Protein AF-A0A2S1ER78-F1 (afdb_monomer_lite)

Secondary structure (DSSP, 8-state):
-HHHHHHHHHHHHHTT---------HHHHHHHHHHH-TT---PPPPTT-B--EEEETTEEEE-S-TTB-HHHHHHHHHHHT-

InterPro domains:
  IPR029033 Histidine phosphatase superfamily [G3DSA:3.40.50.1240] (1-80)

Structure (mmCIF, N/CA/C/O backbone):
data_AF-A0A2S1ER78-F1
#
_entry.id   AF-A0A2S1ER78-F1
#
loop_
_atom_site.group_PDB
_atom_site.id
_atom_site.type_symbol
_atom_site.label_atom_id
_atom_site.label_alt_id
_atom_site.label_comp_id
_atom_site.label_asym_id
_atom_site.label_entity_id
_atom_site.label_seq_id
_atom_site.pdbx_PDB_ins_code
_atom_site.Cartn_x
_atom_site.Cartn_y
_atom_site.Cartn_z
_atom_site.occupancy
_atom_site.B_iso_or_equiv
_atom_site.auth_seq_id
_atom_site.auth_comp_id
_atom_site.auth_asym_id
_atom_site.auth_atom_id
_atom_site.pdbx_PDB_model_num
ATOM 1 N N . MET A 1 1 ? 0.903 11.066 6.529 1.00 90.19 1 MET A N 1
ATOM 2 C CA . MET A 1 1 ? 0.379 9.976 5.667 1.00 90.19 1 MET A CA 1
ATOM 3 C C . MET A 1 1 ? -0.811 9.227 6.285 1.00 90.19 1 MET A C 1
ATOM 5 O O . MET A 1 1 ? -1.742 8.927 5.551 1.00 90.19 1 MET A O 1
ATOM 9 N N . ASN A 1 2 ? -0.841 8.946 7.599 1.00 92.56 2 ASN A N 1
ATOM 10 C CA . ASN A 1 2 ? -1.935 8.167 8.208 1.00 92.56 2 ASN A CA 1
ATOM 11 C C . ASN A 1 2 ? -3.344 8.785 8.043 1.00 92.56 2 ASN A C 1
ATOM 13 O O . ASN A 1 2 ? -4.257 8.090 7.603 1.00 92.56 2 ASN A O 1
ATOM 17 N N . SER A 1 3 ? -3.523 10.077 8.355 1.00 95.44 3 SER A N 1
ATOM 18 C CA . SER A 1 3 ? -4.800 10.795 8.168 1.00 95.44 3 SER A CA 1
ATOM 19 C C . SER A 1 3 ? -5.287 10.722 6.721 1.00 95.44 3 SER A C 1
ATOM 21 O O . SER A 1 3 ? -6.426 10.336 6.471 1.00 95.44 3 SER A O 1
ATOM 23 N N . GLU A 1 4 ? -4.390 11.008 5.778 1.00 97.31 4 GLU A N 1
ATOM 24 C CA . GLU A 1 4 ? -4.694 11.064 4.347 1.00 97.31 4 GLU A CA 1
ATOM 25 C C . GLU A 1 4 ? -5.080 9.696 3.784 1.00 97.31 4 GLU A C 1
ATOM 27 O O . GLU A 1 4 ? -6.084 9.573 3.087 1.00 97.31 4 GLU A O 1
ATOM 32 N N . LEU A 1 5 ? -4.349 8.633 4.137 1.00 97.75 5 LEU A N 1
ATOM 33 C CA . LEU A 1 5 ? -4.696 7.282 3.693 1.00 97.75 5 LEU A CA 1
ATOM 34 C C . LEU A 1 5 ? -6.022 6.801 4.291 1.00 97.75 5 LEU A C 1
ATOM 36 O O . LEU A 1 5 ? -6.793 6.134 3.601 1.00 97.75 5 LEU A O 1
ATOM 40 N N . LEU A 1 6 ? -6.327 7.161 5.544 1.00 97.44 6 LEU A N 1
ATOM 41 C CA . LEU A 1 6 ? -7.634 6.876 6.141 1.00 97.44 6 LEU A CA 1
ATOM 42 C C . LEU A 1 6 ? -8.754 7.682 5.477 1.00 97.44 6 LEU A C 1
ATOM 44 O O . LEU A 1 6 ? -9.848 7.147 5.298 1.00 97.44 6 LEU A O 1
ATOM 48 N N . HIS A 1 7 ? -8.500 8.937 5.104 1.00 98.38 7 HIS A N 1
ATOM 49 C CA . HIS A 1 7 ? -9.448 9.753 4.353 1.00 98.38 7 HIS A CA 1
ATOM 50 C C . HIS A 1 7 ? -9.737 9.125 2.983 1.00 98.38 7 HIS A C 1
ATOM 52 O O . HIS A 1 7 ? -10.894 8.833 2.685 1.00 98.38 7 HIS A O 1
ATOM 58 N N . ILE A 1 8 ? -8.695 8.811 2.204 1.00 98.44 8 ILE A N 1
ATOM 59 C CA . ILE A 1 8 ? -8.801 8.141 0.897 1.00 98.44 8 ILE A CA 1
ATOM 60 C C . ILE A 1 8 ? -9.581 6.828 1.022 1.00 98.44 8 ILE A C 1
ATOM 62 O O . ILE A 1 8 ? -10.526 6.593 0.266 1.00 98.44 8 ILE A O 1
ATOM 66 N N . ALA A 1 9 ? -9.236 5.986 1.998 1.00 98.12 9 ALA A N 1
ATOM 67 C CA . ALA A 1 9 ? -9.887 4.696 2.192 1.00 98.12 9 ALA A CA 1
ATOM 68 C C . ALA A 1 9 ? -11.375 4.834 2.556 1.00 98.12 9 ALA A C 1
ATOM 70 O O . ALA A 1 9 ? -12.215 4.138 1.984 1.00 98.12 9 ALA A O 1
ATOM 71 N N . LYS A 1 10 ? -11.724 5.762 3.459 1.00 98.19 10 LYS A N 1
ATOM 72 C CA . LYS A 1 10 ? -13.121 6.038 3.836 1.00 98.19 10 LYS A CA 1
ATOM 73 C C . LYS A 1 10 ? -13.925 6.609 2.671 1.00 98.19 10 LYS A C 1
ATOM 75 O O . LYS A 1 10 ? -15.061 6.188 2.472 1.00 98.19 10 LYS A O 1
ATOM 80 N N . THR A 1 11 ? -13.358 7.541 1.909 1.00 98.44 11 THR A N 1
ATOM 81 C CA . THR A 1 11 ? -14.010 8.127 0.729 1.00 98.44 11 THR A CA 1
ATOM 82 C C . THR A 1 11 ? -14.258 7.062 -0.337 1.00 98.44 11 THR A C 1
ATOM 84 O O . THR A 1 11 ? -15.381 6.929 -0.811 1.00 98.44 11 THR A O 1
ATOM 87 N N . THR A 1 12 ? -13.262 6.219 -0.617 1.00 98.31 12 THR A N 1
ATOM 88 C CA . THR A 1 12 ? -13.395 5.099 -1.562 1.00 98.31 12 THR A CA 1
ATOM 89 C C . THR A 1 12 ? -14.453 4.100 -1.097 1.00 98.31 12 THR A C 1
ATOM 91 O O . THR A 1 12 ? -15.312 3.701 -1.876 1.00 98.31 12 THR A O 1
ATOM 94 N N . GLN A 1 13 ? -14.459 3.729 0.190 1.00 98.00 13 GLN A N 1
ATOM 95 C CA . GLN A 1 13 ? -15.474 2.831 0.751 1.00 98.00 13 GLN A CA 1
ATOM 96 C C . GLN A 1 13 ? -16.892 3.407 0.600 1.00 98.00 13 GLN A C 1
ATOM 98 O O . GLN A 1 13 ? -17.809 2.672 0.244 1.00 98.00 13 GLN A O 1
ATOM 103 N N . LYS A 1 14 ? -17.076 4.715 0.830 1.00 98.00 14 LYS A N 1
ATOM 104 C CA . LYS A 1 14 ? -18.368 5.402 0.640 1.00 98.00 14 LYS A CA 1
ATOM 105 C C . LYS A 1 14 ? -18.841 5.410 -0.818 1.00 98.00 14 LYS A C 1
ATOM 107 O O . LYS A 1 14 ? -20.040 5.484 -1.047 1.00 98.00 14 LYS A O 1
ATOM 112 N N . GLN A 1 15 ? -17.925 5.320 -1.780 1.00 97.81 15 GLN A N 1
ATOM 113 C CA . GLN A 1 15 ? -18.217 5.288 -3.218 1.00 97.81 15 GLN A CA 1
ATOM 114 C C . GLN A 1 15 ? -18.427 3.864 -3.769 1.00 97.81 15 GLN A C 1
ATOM 116 O O . GLN A 1 15 ? -18.473 3.677 -4.980 1.00 97.81 15 GLN A O 1
ATOM 121 N N . GLY A 1 16 ? -18.556 2.854 -2.900 1.00 97.44 16 GLY A N 1
ATOM 122 C CA . GLY A 1 16 ? -18.745 1.451 -3.297 1.00 97.44 16 GLY A CA 1
ATOM 123 C C . GLY A 1 16 ? -17.487 0.585 -3.181 1.00 97.44 16 GLY A C 1
ATOM 124 O O . GLY A 1 16 ? -17.529 -0.606 -3.484 1.00 97.44 16 GLY A O 1
ATOM 125 N N . GLY A 1 17 ? -16.378 1.143 -2.689 1.00 97.00 17 GLY A N 1
ATOM 126 C CA . GLY A 1 17 ? -15.109 0.434 -2.539 1.00 97.00 17 GLY A CA 1
ATOM 127 C C . GLY A 1 17 ? -14.311 0.360 -3.842 1.00 97.00 17 GLY A C 1
ATOM 128 O O . GLY A 1 17 ? -14.534 1.123 -4.776 1.00 97.00 17 GLY A O 1
ATOM 129 N N . GLY A 1 18 ? -13.333 -0.547 -3.888 1.00 97.69 18 GLY A N 1
ATOM 130 C CA . GLY A 1 18 ? -12.468 -0.746 -5.051 1.00 97.69 18 GLY A CA 1
ATOM 131 C C . GLY A 1 18 ? -10.991 -0.483 -4.769 1.00 97.69 18 GLY A C 1
ATOM 132 O O . GLY A 1 18 ? -10.551 -0.426 -3.620 1.00 97.69 18 GLY A O 1
ATOM 133 N N . ASN A 1 19 ? -10.213 -0.378 -5.847 1.00 98.19 19 ASN A N 1
ATOM 134 C CA . ASN A 1 19 ? -8.767 -0.187 -5.787 1.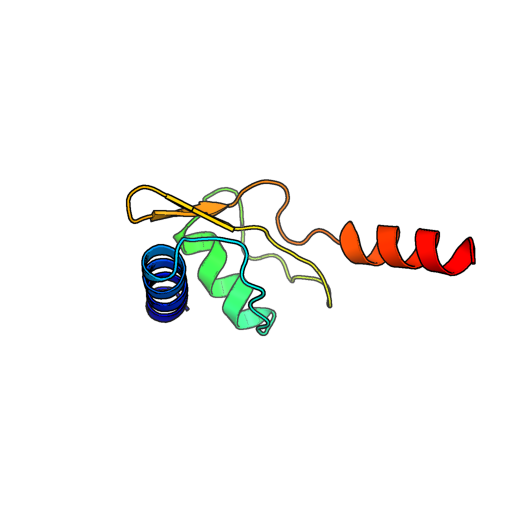00 98.19 19 ASN A CA 1
ATOM 135 C C . ASN A 1 19 ? -8.412 1.287 -6.004 1.00 98.19 19 ASN A C 1
ATOM 137 O O . ASN A 1 19 ? -8.956 1.925 -6.900 1.00 98.19 19 ASN A O 1
ATOM 141 N N . VAL A 1 20 ? -7.442 1.789 -5.239 1.00 98.25 20 VAL A N 1
ATOM 142 C CA . VAL A 1 20 ? -6.886 3.140 -5.394 1.00 98.25 20 VAL A CA 1
ATOM 143 C C . VAL A 1 20 ? -5.383 3.038 -5.594 1.00 98.25 20 VAL A C 1
ATOM 145 O O . VAL A 1 20 ? -4.705 2.314 -4.863 1.00 98.25 20 VAL A O 1
ATOM 148 N N . LEU A 1 21 ? -4.861 3.783 -6.566 1.00 98.12 21 LEU A N 1
ATOM 149 C CA . LEU A 1 21 ? -3.428 4.004 -6.713 1.00 98.12 21 LEU A CA 1
ATOM 150 C C . LEU A 1 21 ? -3.037 5.264 -5.941 1.00 98.12 21 LEU A C 1
ATOM 152 O O . LEU A 1 21 ? -3.556 6.344 -6.208 1.00 98.12 21 LEU A O 1
ATOM 156 N N . VAL A 1 22 ? -2.095 5.125 -5.011 1.00 97.81 22 VAL A N 1
ATOM 157 C CA . VAL A 1 22 ? -1.491 6.251 -4.293 1.00 97.81 22 VAL A CA 1
ATOM 158 C C . VAL A 1 22 ? -0.015 6.304 -4.659 1.00 97.81 22 VAL A C 1
ATOM 160 O O . VAL A 1 22 ? 0.720 5.351 -4.402 1.00 97.81 22 VAL A O 1
ATOM 163 N N . VAL A 1 23 ? 0.414 7.411 -5.263 1.00 96.94 23 VAL A N 1
ATOM 164 C CA . VAL A 1 23 ? 1.819 7.665 -5.609 1.00 96.94 23 VAL A CA 1
ATOM 165 C C . VAL A 1 23 ? 2.401 8.631 -4.582 1.00 96.94 23 VAL A C 1
ATOM 167 O O . VAL A 1 23 ? 1.806 9.665 -4.292 1.00 96.94 23 VAL A O 1
ATOM 170 N N . SER A 1 24 ? 3.545 8.278 -3.999 1.00 94.56 24 SER A N 1
ATOM 171 C CA . SER A 1 24 ? 4.219 9.071 -2.968 1.00 94.56 24 SER A CA 1
ATOM 172 C C . SER A 1 24 ? 5.739 8.910 -3.059 1.00 94.56 24 SER A C 1
ATOM 174 O O . SER A 1 24 ? 6.242 8.200 -3.930 1.00 94.56 24 SER A O 1
ATOM 176 N N . SER A 1 25 ? 6.471 9.580 -2.173 1.00 92.88 25 SER A N 1
ATOM 177 C CA . SER A 1 25 ? 7.930 9.526 -2.097 1.00 92.88 25 SER A CA 1
ATOM 178 C C . SER A 1 25 ? 8.410 8.422 -1.149 1.00 92.88 25 SER A C 1
ATOM 180 O O . SER A 1 25 ? 7.707 8.020 -0.217 1.00 92.88 25 SER A O 1
ATOM 182 N N . GLY A 1 26 ? 9.640 7.942 -1.365 1.00 91.38 26 GLY A N 1
ATOM 183 C CA . GLY A 1 26 ? 10.225 6.862 -0.562 1.00 91.38 26 GLY A CA 1
ATOM 184 C C . GLY A 1 26 ? 10.291 7.183 0.934 1.00 91.38 26 GLY A C 1
ATOM 185 O O . GLY A 1 26 ? 9.955 6.332 1.750 1.00 91.38 26 GLY A O 1
ATOM 186 N N . MET A 1 27 ? 10.639 8.421 1.304 1.00 91.25 27 MET A N 1
ATOM 187 C CA . MET A 1 27 ? 10.717 8.841 2.710 1.00 91.25 27 MET A CA 1
ATOM 188 C C . MET A 1 27 ? 9.347 8.802 3.395 1.00 91.25 27 MET A C 1
ATOM 190 O O . MET A 1 27 ? 9.211 8.195 4.454 1.00 91.25 27 MET A O 1
ATOM 194 N N . SER A 1 28 ? 8.306 9.348 2.758 1.00 93.56 28 SER A N 1
ATOM 195 C CA . SER A 1 28 ? 6.958 9.341 3.336 1.00 93.56 28 SER A CA 1
ATOM 196 C C . SER A 1 28 ? 6.400 7.927 3.513 1.00 93.56 28 SER A C 1
ATOM 198 O O . SER A 1 28 ? 5.710 7.654 4.495 1.00 93.56 28 SER A O 1
ATOM 200 N N . ILE A 1 29 ? 6.706 7.011 2.588 1.00 94.62 29 ILE A N 1
ATOM 201 C CA . ILE A 1 29 ? 6.318 5.601 2.722 1.00 94.62 29 ILE A CA 1
ATOM 202 C C . ILE A 1 29 ? 7.125 4.925 3.842 1.00 94.62 29 ILE A C 1
ATOM 204 O O . ILE A 1 29 ? 6.553 4.175 4.640 1.00 94.62 29 ILE A O 1
ATOM 208 N N . ASN A 1 30 ? 8.425 5.222 3.939 1.00 92.50 30 ASN A N 1
ATOM 209 C CA . ASN A 1 30 ? 9.316 4.655 4.949 1.00 92.50 30 ASN A CA 1
ATOM 210 C C . ASN A 1 30 ? 8.925 5.024 6.376 1.00 92.50 30 ASN A C 1
ATOM 212 O O . ASN A 1 30 ? 9.002 4.171 7.254 1.00 92.50 30 ASN A O 1
ATOM 216 N N . GLU A 1 31 ? 8.473 6.253 6.603 1.00 92.56 31 GLU A N 1
ATOM 217 C CA . GLU A 1 31 ? 7.986 6.694 7.912 1.00 92.56 31 GLU A CA 1
ATOM 218 C C . GLU A 1 31 ? 6.614 6.103 8.248 1.00 92.56 31 GLU A C 1
ATOM 220 O O . GLU A 1 31 ? 6.300 5.854 9.411 1.00 92.56 31 GLU A O 1
ATOM 225 N N . TYR A 1 32 ? 5.777 5.855 7.238 1.00 94.50 32 TYR A N 1
ATOM 226 C C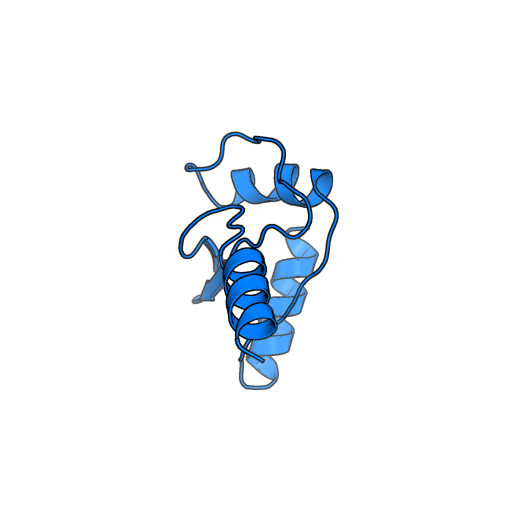A . TYR A 1 32 ? 4.416 5.385 7.457 1.00 94.50 32 TYR A CA 1
ATOM 227 C C . TYR A 1 32 ? 4.326 3.884 7.748 1.00 94.50 32 TYR A C 1
ATOM 229 O O . TYR A 1 32 ? 3.632 3.479 8.682 1.00 94.50 32 TYR A O 1
ATOM 237 N N . LEU A 1 33 ? 5.000 3.039 6.967 1.00 94.88 33 LEU A N 1
ATOM 238 C CA . LEU A 1 33 ? 4.850 1.582 7.066 1.00 94.88 33 LEU A CA 1
ATOM 239 C C . LEU A 1 33 ? 5.151 0.985 8.461 1.00 94.88 33 LEU A C 1
ATOM 241 O O . LEU A 1 33 ? 4.389 0.100 8.869 1.00 94.88 33 LEU A O 1
ATOM 245 N N . PRO A 1 34 ? 6.155 1.458 9.232 1.00 93.88 34 PRO A N 1
ATOM 246 C CA . PRO A 1 34 ? 6.402 0.982 10.595 1.00 93.88 34 PRO A CA 1
ATOM 247 C C . PRO A 1 34 ? 5.222 1.229 11.544 1.00 93.88 34 PRO A C 1
ATOM 249 O O . PRO A 1 34 ? 5.016 0.470 12.489 1.00 93.88 34 PRO A O 1
ATOM 252 N N . THR A 1 35 ? 4.400 2.251 11.275 1.00 93.38 35 THR A N 1
ATOM 253 C CA . THR A 1 35 ? 3.234 2.587 12.113 1.00 93.38 35 THR A CA 1
ATOM 254 C C . THR A 1 35 ? 2.087 1.579 11.981 1.00 93.38 35 THR A C 1
ATOM 256 O O . THR A 1 35 ? 1.245 1.490 12.872 1.00 93.38 35 THR A O 1
ATOM 259 N N . ILE A 1 36 ? 2.056 0.794 10.896 1.00 93.31 36 ILE A N 1
ATOM 260 C CA . ILE A 1 36 ? 0.982 -0.174 10.604 1.00 93.31 36 ILE A CA 1
ATOM 261 C C . ILE A 1 36 ? 1.469 -1.624 10.471 1.00 93.31 36 ILE A C 1
ATOM 263 O O . ILE A 1 36 ? 0.654 -2.539 10.334 1.00 93.31 36 ILE A O 1
ATOM 267 N N . SER A 1 37 ? 2.782 -1.862 10.484 1.00 91.94 37 SER A N 1
ATOM 268 C CA . SER A 1 37 ? 3.364 -3.193 10.318 1.00 91.94 37 SER A CA 1
ATOM 269 C C . SER A 1 37 ? 4.687 -3.334 11.060 1.00 91.94 37 SER A C 1
ATOM 271 O O . SER A 1 37 ? 5.664 -2.666 10.744 1.00 91.94 37 SER A O 1
ATOM 273 N N . LYS A 1 38 ? 4.761 -4.321 11.961 1.00 90.19 38 LYS A N 1
ATOM 274 C CA . LYS A 1 38 ? 6.018 -4.727 12.619 1.00 90.19 38 LYS A CA 1
ATOM 275 C C . LYS A 1 38 ? 6.996 -5.450 11.683 1.00 90.19 38 LYS A C 1
ATOM 277 O O . LYS A 1 38 ? 8.114 -5.741 12.079 1.00 90.19 38 LYS A O 1
ATOM 282 N N . LYS A 1 39 ? 6.569 -5.793 10.461 1.00 86.88 39 LYS A N 1
ATOM 283 C CA . LYS A 1 39 ? 7.387 -6.522 9.474 1.00 86.88 39 LYS A CA 1
ATOM 284 C C . LYS A 1 39 ? 8.260 -5.597 8.621 1.00 86.88 39 LYS A C 1
ATOM 286 O O . LYS A 1 39 ? 8.855 -6.059 7.652 1.00 86.88 39 LYS A O 1
ATOM 291 N N . TYR A 1 40 ? 8.280 -4.304 8.933 1.00 89.31 40 TYR A N 1
ATOM 292 C CA . TYR A 1 40 ? 9.033 -3.306 8.197 1.00 89.31 40 TYR A CA 1
ATOM 293 C C . TYR A 1 40 ? 9.927 -2.507 9.133 1.00 89.31 40 TYR A C 1
ATOM 295 O O . TYR A 1 40 ? 9.448 -1.919 10.097 1.00 89.31 40 TYR A O 1
ATOM 303 N N . ASP A 1 41 ? 11.215 -2.487 8.818 1.00 84.56 41 ASP A N 1
ATOM 304 C CA . ASP A 1 41 ? 12.289 -1.888 9.610 1.00 84.56 41 ASP A CA 1
ATOM 305 C C . ASP A 1 41 ? 12.835 -0.586 8.996 1.00 84.56 41 ASP A C 1
ATOM 307 O O . ASP A 1 41 ? 13.853 -0.077 9.447 1.00 84.56 41 ASP A O 1
ATOM 311 N N . GLY A 1 42 ? 12.161 -0.020 7.985 1.00 81.38 42 GLY A N 1
ATOM 312 C CA . GLY A 1 42 ? 12.539 1.280 7.414 1.00 81.38 42 GLY A CA 1
ATOM 313 C C . GLY A 1 42 ? 13.580 1.222 6.293 1.00 81.38 42 GLY A C 1
ATOM 314 O O . GLY A 1 42 ? 14.209 2.235 5.990 1.00 81.38 42 GLY A O 1
ATOM 315 N N . LYS A 1 43 ? 13.768 0.063 5.650 1.00 81.12 43 LYS A N 1
ATOM 316 C CA . LYS A 1 43 ? 14.679 -0.082 4.500 1.00 81.12 43 LYS A CA 1
ATOM 317 C C . LYS A 1 43 ? 14.338 0.887 3.352 1.00 81.12 43 LYS A C 1
ATOM 319 O O . LYS A 1 43 ? 13.168 1.144 3.097 1.00 81.12 43 LYS A O 1
ATOM 324 N N . PRO A 1 44 ? 15.320 1.429 2.613 1.00 82.00 44 PRO A N 1
ATOM 325 C CA . PRO A 1 44 ? 15.041 2.238 1.426 1.00 82.00 44 PRO A CA 1
ATOM 326 C C . PRO A 1 44 ? 14.212 1.463 0.390 1.00 82.00 44 PRO A C 1
ATOM 328 O O . PRO A 1 44 ? 14.560 0.338 0.029 1.00 82.00 44 PRO A O 1
ATOM 331 N N . MET A 1 45 ? 13.124 2.061 -0.103 1.00 87.50 45 MET A N 1
ATOM 332 C CA . MET A 1 45 ? 12.336 1.478 -1.191 1.00 87.50 45 MET A CA 1
ATOM 333 C C . MET A 1 45 ? 12.938 1.817 -2.553 1.00 87.50 45 MET A C 1
ATOM 335 O O . MET A 1 45 ? 13.333 2.952 -2.810 1.00 87.50 45 MET A O 1
ATOM 339 N N . GLN A 1 46 ? 12.953 0.833 -3.451 1.00 93.38 46 GLN A N 1
ATOM 340 C CA . GLN A 1 46 ? 13.318 1.057 -4.847 1.00 93.38 46 GLN A CA 1
ATOM 341 C C . GLN A 1 46 ? 12.236 1.873 -5.569 1.00 93.38 46 GLN A C 1
ATOM 343 O O . GLN A 1 46 ? 11.045 1.762 -5.267 1.00 93.38 46 GLN A O 1
ATOM 348 N N . ASN A 1 47 ? 12.638 2.654 -6.573 1.00 94.50 47 ASN A N 1
ATOM 349 C CA . ASN A 1 47 ? 11.692 3.364 -7.432 1.00 94.50 47 ASN A CA 1
ATOM 350 C C . ASN A 1 47 ? 10.728 2.383 -8.117 1.00 94.50 47 ASN A C 1
ATOM 352 O O . ASN A 1 47 ? 11.112 1.276 -8.494 1.00 94.50 47 ASN A O 1
ATOM 356 N N . ALA A 1 48 ? 9.472 2.810 -8.277 1.00 95.69 48 ALA A N 1
ATOM 357 C CA . ALA A 1 48 ? 8.367 2.015 -8.829 1.00 95.69 48 ALA A CA 1
ATOM 358 C C . ALA A 1 48 ? 8.014 0.730 -8.046 1.00 95.69 48 ALA A C 1
ATOM 360 O O . ALA A 1 48 ? 7.197 -0.071 -8.510 1.00 95.69 48 ALA A O 1
ATOM 361 N N . ALA A 1 49 ? 8.582 0.532 -6.854 1.00 96.12 49 ALA A N 1
ATOM 362 C CA . ALA A 1 49 ? 8.168 -0.536 -5.961 1.00 96.12 49 ALA A CA 1
ATOM 363 C C . ALA A 1 49 ? 6.757 -0.277 -5.407 1.00 96.12 49 ALA A C 1
ATOM 365 O O . ALA A 1 49 ? 6.387 0.856 -5.100 1.00 96.12 49 ALA A O 1
ATOM 366 N N . VAL A 1 50 ? 5.971 -1.344 -5.253 1.00 96.88 50 VAL A N 1
ATOM 367 C CA . VAL A 1 50 ? 4.578 -1.269 -4.791 1.00 96.88 50 VAL A CA 1
ATOM 368 C C . VAL A 1 50 ? 4.422 -2.009 -3.467 1.00 96.88 50 VAL A C 1
ATOM 370 O O . VAL A 1 50 ? 4.890 -3.136 -3.319 1.00 96.88 50 VAL A O 1
ATOM 373 N N . THR A 1 51 ? 3.703 -1.406 -2.523 1.00 96.69 51 THR A N 1
ATOM 374 C CA . THR A 1 51 ? 3.212 -2.071 -1.308 1.00 96.69 51 THR A CA 1
ATOM 375 C C . THR A 1 51 ? 1.694 -2.024 -1.321 1.00 96.69 51 THR A C 1
ATOM 377 O O . THR A 1 51 ? 1.107 -0.945 -1.369 1.00 96.69 51 THR A O 1
ATOM 380 N N . LYS A 1 52 ? 1.039 -3.186 -1.280 1.00 97.75 52 LYS A N 1
ATOM 381 C CA . LYS A 1 52 ? -0.424 -3.247 -1.241 1.00 97.75 52 LYS A CA 1
ATOM 382 C C . LYS A 1 52 ? -0.914 -3.118 0.200 1.00 97.75 52 LYS A C 1
ATOM 384 O O . LYS A 1 52 ? -0.468 -3.849 1.083 1.00 97.75 52 LYS A O 1
ATOM 389 N N . LEU A 1 53 ? -1.872 -2.219 0.410 1.00 97.75 53 LEU A N 1
ATOM 390 C CA . LEU A 1 53 ? -2.603 -2.064 1.664 1.00 97.75 53 LEU A CA 1
ATOM 391 C C . LEU A 1 53 ? -4.066 -2.469 1.465 1.00 97.75 53 LEU A C 1
ATOM 393 O O . LEU A 1 53 ? -4.623 -2.290 0.382 1.00 97.75 53 LEU A O 1
ATOM 397 N N . VAL A 1 54 ? -4.691 -3.006 2.509 1.00 98.00 54 VAL A N 1
ATOM 398 C CA . VAL A 1 54 ? -6.128 -3.300 2.547 1.00 98.00 54 VAL A CA 1
ATOM 399 C C . VAL A 1 54 ? -6.749 -2.536 3.706 1.00 98.00 54 VAL A C 1
ATOM 401 O O . VAL A 1 54 ? -6.294 -2.656 4.844 1.00 98.00 54 VAL A O 1
ATOM 404 N N . TYR A 1 55 ? -7.794 -1.764 3.410 1.00 97.94 55 TYR A N 1
ATOM 405 C CA . TYR A 1 55 ? -8.639 -1.135 4.417 1.00 97.94 55 TYR A CA 1
ATOM 406 C C . TYR A 1 55 ? -9.831 -2.034 4.728 1.00 97.94 55 TYR A C 1
ATOM 408 O O . TYR A 1 55 ? -10.611 -2.363 3.834 1.00 97.94 55 TYR A O 1
ATOM 416 N N . LYS A 1 56 ? -9.976 -2.443 5.989 1.00 95.19 56 LYS A N 1
ATOM 417 C CA . LYS A 1 56 ? -11.126 -3.221 6.462 1.00 95.19 56 LYS A CA 1
ATOM 418 C C . LYS A 1 56 ? -11.362 -2.937 7.940 1.00 95.19 56 LYS A C 1
ATOM 420 O O . LYS A 1 56 ? -10.409 -2.783 8.699 1.00 95.19 56 LYS A O 1
ATOM 425 N N . ASN A 1 57 ? -12.626 -2.866 8.358 1.00 93.88 57 ASN A N 1
ATOM 426 C CA . ASN A 1 57 ? -13.017 -2.652 9.759 1.00 93.88 57 ASN A CA 1
ATOM 427 C C . ASN A 1 57 ? -12.336 -1.424 10.397 1.00 93.88 57 ASN A C 1
ATOM 429 O O . ASN A 1 57 ? -11.863 -1.472 11.532 1.00 93.88 57 ASN A O 1
ATOM 433 N N . GLY A 1 58 ? -12.233 -0.328 9.641 1.00 94.38 58 GLY A N 1
ATOM 434 C CA . GLY A 1 58 ? -11.659 0.921 10.138 1.00 94.38 58 GLY A CA 1
ATOM 435 C C . GLY A 1 58 ? -10.129 0.996 10.135 1.00 94.38 58 GLY A C 1
ATOM 436 O O . GLY A 1 58 ? -9.600 2.044 10.503 1.00 94.38 58 GLY A O 1
ATOM 437 N N . LYS A 1 59 ? -9.415 -0.059 9.720 1.00 95.88 59 LYS A N 1
ATOM 438 C CA . LYS A 1 59 ? -7.950 -0.161 9.829 1.00 95.88 59 LYS A CA 1
ATOM 439 C C . LYS A 1 59 ? -7.290 -0.506 8.495 1.00 95.88 59 LYS A C 1
ATOM 441 O O . LYS A 1 59 ? -7.858 -1.228 7.678 1.00 95.88 59 LYS A O 1
ATOM 446 N N . LEU A 1 60 ? -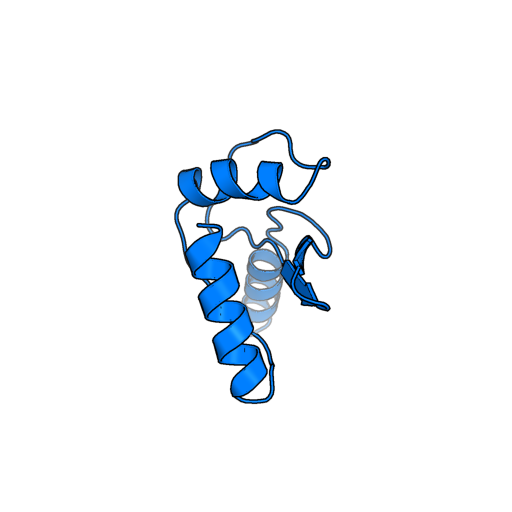6.082 0.021 8.291 1.00 97.19 60 LEU A N 1
ATOM 447 C CA . LEU A 1 60 ? -5.201 -0.317 7.171 1.00 97.19 60 LEU A CA 1
ATOM 448 C C . LEU A 1 60 ? -4.231 -1.421 7.589 1.00 97.19 60 LEU A C 1
ATOM 450 O O . LEU A 1 60 ? -3.640 -1.360 8.666 1.00 97.19 60 LEU A O 1
ATOM 454 N N . HIS A 1 61 ? -4.041 -2.403 6.713 1.00 96.00 61 HIS A N 1
ATOM 455 C CA . HIS A 1 61 ? -3.100 -3.499 6.912 1.00 96.00 61 HIS A CA 1
ATOM 456 C C . HIS A 1 61 ? -2.279 -3.741 5.651 1.00 96.00 61 HIS A C 1
ATOM 458 O O . HIS A 1 61 ? -2.804 -3.681 4.538 1.00 96.00 61 HIS A O 1
ATOM 464 N N . VAL A 1 62 ? -0.997 -4.060 5.824 1.00 96.50 62 VAL A N 1
ATOM 465 C CA . VAL A 1 62 ? -0.141 -4.513 4.723 1.00 96.50 62 VAL A CA 1
ATOM 466 C C . VAL A 1 62 ? -0.623 -5.879 4.236 1.00 96.50 62 VAL A C 1
ATOM 468 O O . VAL A 1 62 ? -0.785 -6.806 5.031 1.00 96.50 62 VAL A O 1
ATOM 471 N N . ALA A 1 63 ? -0.824 -6.012 2.926 1.00 96.56 63 ALA A N 1
ATOM 472 C CA . ALA A 1 63 ? -1.249 -7.246 2.282 1.00 96.56 63 ALA A CA 1
ATOM 473 C C . ALA A 1 63 ? -0.217 -7.684 1.236 1.00 96.56 63 ALA A C 1
ATOM 475 O O . ALA A 1 63 ? -0.149 -7.130 0.141 1.00 96.56 63 ALA A O 1
ATOM 476 N N . GLY A 1 64 ? 0.556 -8.720 1.561 1.00 94.44 64 GLY A N 1
ATOM 477 C CA . GLY A 1 64 ? 1.599 -9.254 0.6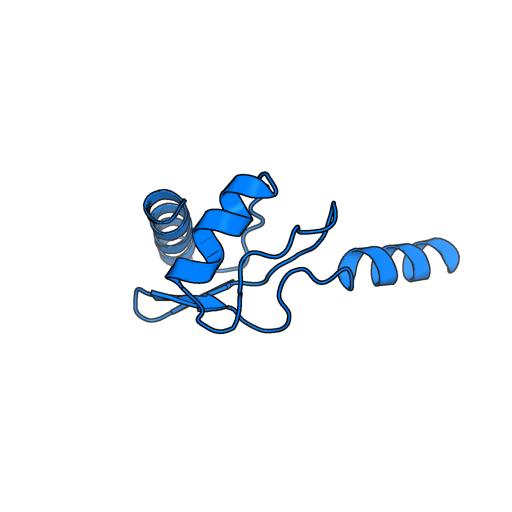84 1.00 94.44 64 GLY A CA 1
ATOM 478 C C . GLY A 1 64 ? 2.972 -8.603 0.905 1.00 94.44 64 GLY A C 1
ATOM 479 O O . GLY A 1 64 ? 3.240 -8.106 2.002 1.00 94.44 64 GLY A O 1
ATOM 480 N N . PRO A 1 65 ? 3.870 -8.660 -0.097 1.00 94.06 65 PRO A N 1
ATOM 481 C CA . PRO A 1 65 ? 5.227 -8.147 0.033 1.00 94.06 65 PRO A CA 1
ATOM 482 C C . PRO A 1 65 ? 5.251 -6.617 0.116 1.00 94.06 65 PRO A C 1
ATOM 484 O O . PRO A 1 65 ? 4.481 -5.925 -0.553 1.00 94.06 65 PRO A O 1
ATOM 487 N N . ILE A 1 66 ? 6.181 -6.102 0.915 1.00 94.62 66 ILE A N 1
ATOM 488 C CA . ILE A 1 66 ? 6.477 -4.672 1.004 1.00 94.62 66 ILE A CA 1
ATOM 489 C C . ILE A 1 66 ? 7.514 -4.335 -0.066 1.00 94.62 66 ILE A C 1
ATOM 491 O O . ILE A 1 66 ? 8.539 -5.005 -0.157 1.00 94.62 66 ILE A O 1
ATOM 495 N N . GLY A 1 67 ? 7.238 -3.317 -0.880 1.00 94.44 67 GLY A N 1
ATOM 496 C CA . GLY A 1 67 ? 8.167 -2.825 -1.896 1.00 94.44 67 GLY A CA 1
ATOM 497 C C . GLY A 1 67 ? 8.481 -3.820 -3.002 1.00 94.44 67 GLY A C 1
ATOM 498 O O . GLY A 1 67 ? 9.635 -3.983 -3.384 1.00 94.44 67 GLY A O 1
ATOM 499 N N . THR A 1 68 ? 7.462 -4.480 -3.551 1.00 95.50 68 THR A N 1
ATOM 500 C CA . THR A 1 68 ? 7.674 -5.431 -4.642 1.00 95.50 68 THR A CA 1
ATOM 501 C C . THR A 1 68 ? 7.844 -4.745 -6.000 1.00 95.50 68 THR A C 1
ATOM 503 O O . THR A 1 68 ? 7.073 -3.857 -6.365 1.00 95.50 68 THR A O 1
ATOM 506 N N . LEU A 1 69 ? 8.801 -5.235 -6.795 1.00 97.06 69 LEU A N 1
ATOM 507 C CA . LEU A 1 69 ? 8.954 -4.921 -8.223 1.00 97.06 69 LEU A CA 1
ATOM 508 C C . LEU A 1 69 ? 8.164 -5.876 -9.137 1.00 97.06 69 LEU A C 1
ATOM 510 O O . LEU A 1 69 ? 8.364 -5.881 -10.352 1.00 97.06 69 LEU A O 1
ATOM 514 N N . HIS A 1 70 ? 7.261 -6.696 -8.581 1.00 97.38 70 HIS A N 1
ATOM 515 C CA . HIS A 1 70 ? 6.465 -7.663 -9.346 1.00 97.38 70 HIS A CA 1
ATOM 516 C C . HIS A 1 70 ? 5.799 -7.033 -10.579 1.00 97.38 70 HIS A C 1
ATOM 518 O O . HIS A 1 70 ? 5.889 -7.588 -11.672 1.00 97.38 70 HIS A O 1
ATOM 524 N N . TYR A 1 71 ? 5.174 -5.863 -10.416 1.00 97.06 71 TYR A N 1
ATOM 525 C CA . TYR A 1 71 ? 4.444 -5.183 -11.489 1.00 97.06 71 TYR A CA 1
ATOM 526 C C . TYR A 1 71 ? 5.370 -4.667 -12.594 1.00 97.06 71 TYR A C 1
ATOM 528 O O . TYR A 1 71 ? 5.065 -4.856 -13.769 1.00 97.06 71 TYR A O 1
ATOM 536 N N . VAL A 1 72 ? 6.530 -4.107 -12.230 1.00 97.38 72 VAL A N 1
ATOM 537 C CA . VAL A 1 72 ? 7.566 -3.671 -13.184 1.00 97.38 72 VAL A CA 1
ATOM 538 C C . VAL A 1 72 ? 8.068 -4.863 -13.997 1.00 97.38 72 VAL A C 1
ATOM 540 O O . VAL A 1 72 ? 8.053 -4.840 -15.228 1.00 97.38 72 VAL A O 1
ATOM 543 N N . ASN A 1 73 ? 8.439 -5.949 -13.316 1.00 97.50 73 ASN A N 1
ATOM 544 C CA . ASN A 1 73 ? 8.959 -7.153 -13.961 1.00 97.50 73 ASN A CA 1
ATOM 545 C C . ASN A 1 73 ? 7.914 -7.819 -14.863 1.00 97.50 73 A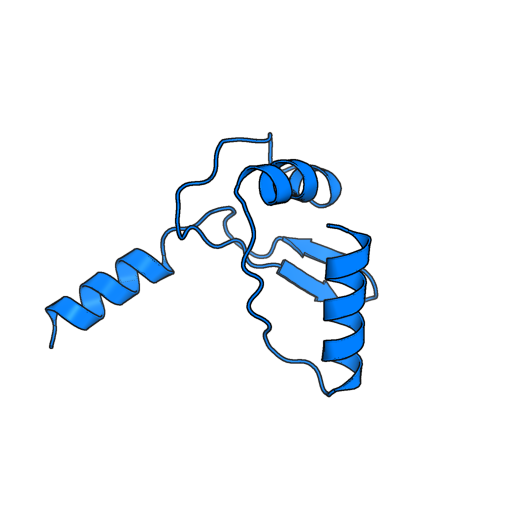SN A C 1
ATOM 547 O O . ASN A 1 73 ? 8.238 -8.271 -15.963 1.00 97.50 73 ASN A O 1
ATOM 551 N N . LYS A 1 74 ? 6.653 -7.866 -14.421 1.00 97.69 74 LYS A N 1
ATOM 552 C CA . LYS A 1 74 ? 5.543 -8.387 -15.223 1.00 97.69 74 LYS A CA 1
ATOM 553 C C . LYS A 1 74 ? 5.297 -7.515 -16.455 1.00 97.69 74 LYS A C 1
ATOM 555 O O . LYS A 1 74 ? 5.175 -8.058 -17.548 1.00 97.69 74 LYS A O 1
ATOM 560 N N . GLY A 1 75 ? 5.289 -6.191 -16.295 1.00 97.38 75 GLY A N 1
ATOM 561 C CA . GLY A 1 75 ? 5.152 -5.239 -17.397 1.00 97.38 75 GL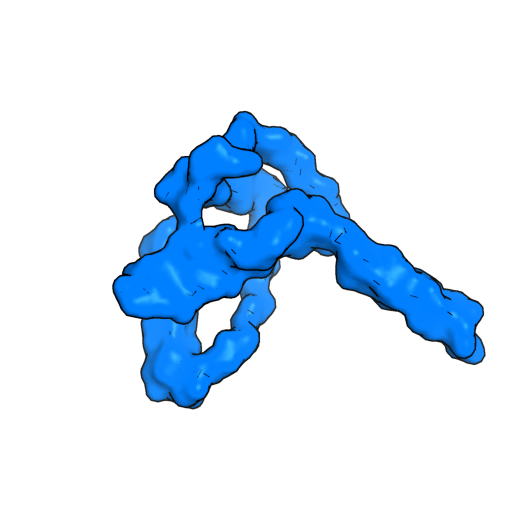Y A CA 1
ATOM 562 C C . GLY A 1 75 ? 6.247 -5.409 -18.450 1.00 97.38 75 GLY A C 1
ATOM 563 O O . GLY A 1 75 ? 5.934 -5.530 -19.630 1.00 97.38 75 GLY A O 1
ATOM 564 N N . LYS A 1 76 ? 7.511 -5.537 -18.023 1.00 97.44 76 LYS A N 1
ATOM 565 C CA . LYS A 1 76 ? 8.649 -5.790 -18.921 1.00 97.44 76 LYS A CA 1
ATOM 566 C C . LYS A 1 76 ? 8.474 -7.073 -19.739 1.00 97.44 76 LYS A C 1
ATOM 568 O O . LYS A 1 76 ? 8.706 -7.056 -20.941 1.00 97.44 76 LYS A O 1
ATOM 573 N N . LYS A 1 77 ? 8.041 -8.172 -19.109 1.00 97.69 77 LYS A N 1
ATOM 574 C CA . LYS A 1 77 ? 7.791 -9.448 -19.806 1.00 97.69 77 LYS A CA 1
ATOM 575 C C . LYS A 1 77 ? 6.647 -9.345 -20.815 1.00 97.69 77 LYS A C 1
ATOM 577 O O . LYS A 1 77 ? 6.777 -9.840 -21.923 1.00 97.69 77 LYS A O 1
ATOM 582 N N . ILE A 1 78 ? 5.544 -8.694 -20.439 1.00 97.88 78 ILE A N 1
ATOM 583 C CA . ILE A 1 78 ? 4.401 -8.489 -21.343 1.00 97.88 78 ILE A CA 1
ATOM 584 C C . ILE A 1 78 ? 4.817 -7.633 -22.542 1.00 97.88 78 ILE A C 1
ATOM 586 O O . ILE A 1 78 ? 4.430 -7.943 -23.660 1.00 97.88 78 ILE A O 1
ATOM 590 N N . ALA A 1 79 ? 5.606 -6.580 -22.317 1.00 96.00 79 ALA A N 1
ATOM 591 C CA . ALA A 1 79 ? 6.085 -5.703 -23.380 1.00 96.00 79 ALA A CA 1
ATOM 592 C C . ALA A 1 79 ? 7.091 -6.389 -24.318 1.00 96.00 79 ALA A C 1
ATOM 594 O O . ALA A 1 79 ? 7.068 -6.110 -25.505 1.00 96.00 79 ALA A O 1
ATOM 595 N N . ALA A 1 80 ? 7.941 -7.285 -23.806 1.00 94.50 80 ALA A N 1
ATOM 596 C CA . ALA A 1 80 ? 8.908 -8.034 -24.615 1.00 94.50 80 ALA A CA 1
ATOM 597 C C . ALA A 1 80 ? 8.275 -9.142 -25.479 1.00 94.50 80 ALA A C 1
ATOM 599 O O . ALA A 1 80 ? 8.905 -9.613 -26.416 1.00 94.50 80 ALA A O 1
ATOM 600 N N . ASN A 1 81 ? 7.053 -9.567 -25.142 1.00 83.38 81 ASN A N 1
ATOM 601 C CA . ASN A 1 81 ? 6.288 -10.572 -25.886 1.00 83.38 81 ASN A CA 1
ATOM 602 C C . ASN A 1 81 ? 5.284 -9.941 -26.873 1.00 83.38 81 ASN A C 1
ATOM 604 O O . ASN A 1 81 ? 4.391 -10.639 -27.355 1.00 83.38 81 ASN A O 1
ATOM 608 N N . LYS A 1 82 ? 5.375 -8.628 -27.099 1.00 65.25 82 LYS A N 1
ATOM 609 C CA . LYS A 1 82 ? 4.655 -7.904 -28.150 1.00 65.25 82 LYS A CA 1
ATOM 610 C C . LYS A 1 82 ? 5.587 -7.669 -29.325 1.00 65.25 82 LYS A C 1
ATOM 612 O O . LYS A 1 82 ? 5.067 -7.704 -30.455 1.00 65.25 82 LYS A O 1
#

Radius of gyration: 14.16 Å; chains: 1; bounding box: 34×22×41 Å

Organism: Limosilactobacillus reuteri (NCBI:txid1598)

Foldseek 3Di:
DVVVVLVVQVVQVVVVHDDDDDDDDQQVCLVPDVVADPVHDSDGADPPFDWDWDDDPSDIHTDDDGRDCVVVVVVVVVVVVD

pLDDT: mean 94.4, std 5.19, range [65.25, 98.44]

Sequence (82 aa):
MNSELLHIAKTTQKQGGGNVLVVSSGMSINEYLPTISKKYDGKPMQNAAVTKLVYKNGKLHVAGPIGTLHYVNKGKKIAANK